Protein AF-A0A835CCC3-F1 (afdb_monomer)

Secondary structure (DSSP, 8-state):
-HHHHHHHHHIIIIII---EEEEEE---TTSTT--HHHHHHHHHHHHHHHHHHHHSSS-EEEEEEES-B--TT-GGG--S--B-GGG-HHHHHHHHHHHHHHHHTPPP---

InterPro domains:
  IPR017853 Glycoside hydrolase superfamily [SSF51445] (2-95)
  IPR045053 Mannan endo-1,4-beta-mannosidase-like [PTHR31451] (1-107)

Nearest PDB structures (foldseek):
  1rh9-assembly1_A  TM=9.671E-01  e=1.285E-08  Solanum lycopersicum
  4o8a-assembly1_A  TM=5.334E-01  e=4.212E+00  Escherichia coli K-12

Sequence (111 aa):
MNSWLSVHWTDSDKILMKPLILGAFGKSSKVPGYTVQARDSDMNEVYLEIYKYAKSEGTIGGGLLVWQIMGEGMESYYDGFQIVLSKNPSTANVIHNQSIRMNALRHPIVT

Mean predicted aligned error: 5.18 Å

Radius of gyration: 15.39 Å; Cα contacts (8 Å, |Δi|>4): 110; chains: 1; bounding box: 36×34×38 Å

pLDDT: mean 87.29, std 12.3, range [46.91, 98.0]

Structure (mmCIF, N/CA/C/O backbone):
data_AF-A0A835CCC3-F1
#
_entry.id   AF-A0A835CCC3-F1
#
loop_
_atom_site.group_PDB
_atom_site.id
_atom_site.type_symbol
_atom_site.label_atom_id
_atom_site.label_alt_id
_atom_site.label_comp_id
_atom_site.label_asym_id
_atom_site.label_entity_id
_atom_site.label_seq_id
_atom_site.pdbx_PDB_ins_code
_atom_site.Cartn_x
_atom_site.Cartn_y
_atom_site.Cartn_z
_atom_site.occupancy
_atom_site.B_iso_or_equiv
_atom_site.auth_seq_id
_atom_site.auth_comp_id
_atom_site.auth_asym_id
_atom_site.auth_atom_id
_atom_site.pdbx_PDB_model_num
ATOM 1 N N . MET A 1 1 ? 0.586 -12.822 -2.975 1.00 59.03 1 MET A N 1
ATOM 2 C CA . MET A 1 1 ? 0.623 -11.600 -3.809 1.00 59.03 1 MET A CA 1
ATOM 3 C C . MET A 1 1 ? 1.619 -11.716 -4.967 1.00 59.03 1 MET A C 1
ATOM 5 O O . MET A 1 1 ? 1.284 -11.318 -6.076 1.00 59.03 1 MET A O 1
ATOM 9 N N . ASN A 1 2 ? 2.796 -12.312 -4.742 1.00 66.56 2 ASN A N 1
ATOM 10 C CA . ASN A 1 2 ? 3.903 -12.361 -5.713 1.00 66.56 2 ASN A CA 1
ATOM 11 C C . ASN A 1 2 ? 3.553 -12.874 -7.122 1.00 66.56 2 ASN A C 1
ATOM 13 O O . ASN A 1 2 ? 4.009 -12.287 -8.097 1.00 66.56 2 ASN A O 1
ATOM 17 N N . SER A 1 3 ? 2.715 -13.908 -7.267 1.00 80.56 3 SER A N 1
ATOM 18 C CA . SER A 1 3 ? 2.347 -14.416 -8.600 1.00 80.56 3 SER A CA 1
ATOM 19 C C . SER A 1 3 ? 1.499 -13.425 -9.404 1.00 80.56 3 SER A C 1
ATOM 21 O O . SER A 1 3 ? 1.754 -13.220 -10.586 1.00 80.56 3 SER A O 1
ATOM 23 N N . TRP A 1 4 ? 0.525 -12.771 -8.764 1.00 88.00 4 TRP A N 1
ATOM 24 C CA . TRP A 1 4 ? -0.361 -11.808 -9.421 1.00 88.00 4 TRP A CA 1
ATOM 25 C C . TRP A 1 4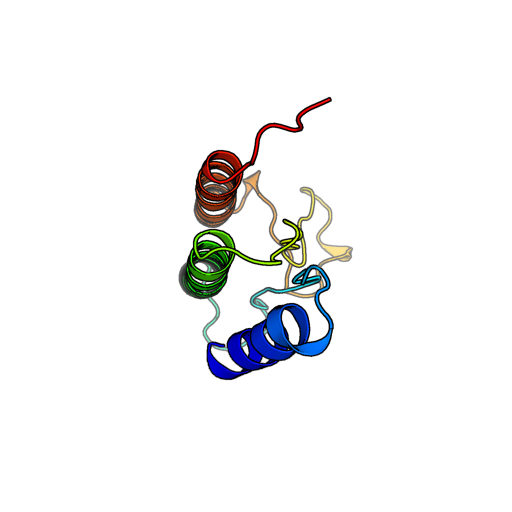 ? 0.409 -10.597 -9.945 1.00 88.00 4 TRP A C 1
ATOM 27 O O . TRP A 1 4 ? 0.280 -10.237 -11.115 1.00 88.00 4 TRP A O 1
ATOM 37 N N . LEU A 1 5 ? 1.236 -9.997 -9.084 1.00 85.00 5 LEU A N 1
ATOM 38 C CA . LEU A 1 5 ? 2.010 -8.811 -9.437 1.00 85.00 5 LEU A CA 1
ATOM 39 C C . LEU A 1 5 ? 3.058 -9.124 -10.514 1.00 85.00 5 LEU A C 1
ATOM 41 O O . LEU A 1 5 ? 3.210 -8.344 -11.448 1.00 85.00 5 LEU A O 1
ATOM 45 N N . SER A 1 6 ? 3.714 -10.287 -10.438 1.00 85.94 6 SER A N 1
ATOM 46 C CA . SER A 1 6 ? 4.720 -10.697 -11.424 1.00 85.94 6 SER A CA 1
ATOM 47 C C . SER A 1 6 ? 4.143 -10.905 -12.825 1.00 85.94 6 SER A C 1
ATOM 49 O O . SER A 1 6 ? 4.797 -10.544 -13.804 1.00 85.94 6 SER A O 1
ATOM 51 N N . VAL A 1 7 ? 2.942 -11.483 -12.943 1.00 91.19 7 VAL A N 1
ATOM 52 C CA . VAL A 1 7 ? 2.292 -11.684 -14.251 1.00 91.19 7 VAL A CA 1
ATOM 53 C C . VAL A 1 7 ? 1.906 -10.336 -14.860 1.00 91.19 7 VAL A C 1
ATOM 55 O O . VAL A 1 7 ? 2.307 -10.043 -15.980 1.00 91.19 7 VAL A O 1
ATOM 58 N N . HIS A 1 8 ? 1.246 -9.461 -14.092 1.00 89.19 8 HIS A N 1
ATOM 59 C CA . HIS A 1 8 ? 0.844 -8.134 -14.583 1.00 89.19 8 HIS A CA 1
ATOM 60 C C . HIS A 1 8 ? 2.038 -7.246 -14.931 1.00 89.19 8 HIS A C 1
ATOM 62 O O . HIS A 1 8 ? 1.971 -6.468 -15.884 1.00 89.19 8 HIS A O 1
ATOM 68 N N . TRP A 1 9 ? 3.130 -7.354 -14.172 1.00 86.94 9 TRP A N 1
ATOM 69 C CA . TRP A 1 9 ? 4.375 -6.670 -14.498 1.00 86.94 9 TRP A CA 1
ATOM 70 C C . TRP A 1 9 ? 4.959 -7.186 -15.815 1.00 86.94 9 TRP A C 1
ATOM 72 O O . TRP A 1 9 ? 5.293 -6.376 -16.670 1.00 86.94 9 TRP A O 1
ATOM 82 N N . THR A 1 10 ? 5.006 -8.506 -16.023 1.00 88.25 10 THR A N 1
ATOM 83 C CA . THR A 1 10 ? 5.512 -9.096 -17.277 1.00 88.25 10 THR A CA 1
ATOM 84 C C . THR A 1 10 ? 4.691 -8.633 -18.477 1.00 88.25 10 THR A C 1
ATOM 86 O O . THR A 1 10 ? 5.259 -8.188 -19.473 1.00 88.25 10 THR A O 1
ATOM 89 N N . ASP A 1 11 ? 3.363 -8.670 -18.368 1.00 91.12 11 ASP A N 1
ATOM 90 C CA . ASP A 1 11 ? 2.473 -8.222 -19.439 1.00 91.12 11 ASP A CA 1
ATOM 91 C C . ASP A 1 11 ? 2.659 -6.729 -19.737 1.00 91.12 11 ASP A C 1
ATOM 93 O O . ASP A 1 11 ? 2.728 -6.322 -20.896 1.00 91.12 11 ASP A O 1
ATOM 97 N N . SER A 1 12 ? 2.788 -5.900 -18.700 1.00 89.50 12 SER A N 1
ATOM 98 C CA . SER A 1 12 ? 2.931 -4.449 -18.861 1.00 89.50 12 SER A CA 1
ATOM 99 C C . SER A 1 12 ? 4.301 -4.056 -19.414 1.00 89.50 12 SER A C 1
ATOM 101 O O . SER A 1 12 ? 4.376 -3.260 -20.348 1.00 89.50 12 SER A O 1
ATOM 103 N N . ASP A 1 13 ? 5.373 -4.636 -18.875 1.00 85.25 13 ASP A N 1
ATOM 104 C CA . ASP A 1 13 ? 6.754 -4.278 -19.199 1.00 85.25 13 ASP A CA 1
ATOM 105 C C . ASP A 1 13 ? 7.231 -4.916 -20.505 1.00 85.25 13 ASP A C 1
ATOM 107 O O . ASP A 1 13 ? 7.795 -4.240 -21.363 1.00 85.25 13 ASP A O 1
ATOM 111 N N . LYS A 1 14 ? 6.993 -6.223 -20.679 1.00 87.12 14 LYS A N 1
ATOM 112 C CA . LYS A 1 14 ? 7.584 -7.005 -21.776 1.00 87.12 14 LYS A CA 1
ATOM 113 C C . LYS A 1 14 ? 6.689 -7.129 -23.000 1.00 87.12 14 LYS A C 1
ATOM 115 O O . LYS A 1 14 ? 7.216 -7.290 -24.096 1.00 87.12 14 LYS A O 1
ATOM 120 N N . ILE A 1 15 ? 5.367 -7.076 -22.832 1.00 91.94 15 ILE A N 1
ATOM 121 C CA . ILE A 1 15 ? 4.418 -7.281 -23.938 1.00 91.94 15 ILE A CA 1
ATOM 122 C C . ILE A 1 15 ? 3.834 -5.948 -24.398 1.00 91.94 15 ILE A C 1
ATOM 124 O O . ILE A 1 15 ? 3.962 -5.572 -25.561 1.00 91.94 15 ILE A O 1
ATOM 128 N N . LEU A 1 16 ? 3.180 -5.227 -23.486 1.00 92.00 16 LEU A N 1
ATOM 129 C CA . LEU A 1 16 ? 2.464 -3.993 -23.804 1.00 92.00 16 LEU A CA 1
ATOM 130 C C . LEU A 1 16 ? 3.384 -2.775 -23.874 1.00 92.00 16 LEU A C 1
ATOM 132 O O . LEU A 1 16 ? 3.011 -1.788 -24.509 1.00 92.00 16 LEU A O 1
ATOM 136 N N . MET A 1 17 ? 4.546 -2.837 -23.217 1.00 88.06 17 MET A N 1
ATOM 137 C CA . MET A 1 17 ? 5.493 -1.727 -23.068 1.00 88.06 17 MET A CA 1
ATOM 138 C C . MET A 1 17 ? 4.806 -0.457 -22.541 1.00 88.06 17 MET A C 1
ATOM 140 O O . MET A 1 17 ? 5.016 0.651 -23.039 1.00 88.06 17 MET A O 1
ATOM 144 N N . LYS A 1 18 ? 3.926 -0.622 -21.549 1.00 85.69 18 LYS A N 1
ATOM 145 C CA . LYS A 1 18 ? 3.148 0.461 -20.933 1.00 85.69 18 LYS A CA 1
ATOM 146 C C . LYS A 1 18 ? 3.357 0.486 -19.426 1.00 85.69 18 LYS A C 1
ATOM 148 O O . LYS A 1 18 ? 3.543 -0.570 -18.827 1.00 85.69 18 LYS A O 1
ATOM 153 N N . PRO A 1 19 ? 3.263 1.667 -18.789 1.00 84.12 19 PRO A N 1
ATOM 154 C CA . PRO A 1 19 ? 3.373 1.736 -17.348 1.00 84.12 19 PRO A CA 1
ATOM 155 C C . PRO A 1 19 ? 2.260 0.959 -16.628 1.00 84.12 19 PRO A C 1
ATOM 157 O O . PRO A 1 19 ? 1.080 1.136 -16.929 1.00 84.12 19 PRO A O 1
ATOM 160 N N . LEU A 1 20 ? 2.635 0.152 -15.639 1.00 85.62 20 LEU A N 1
ATOM 161 C CA . LEU A 1 20 ? 1.741 -0.501 -14.694 1.00 85.62 20 LEU A CA 1
ATOM 162 C C . LEU A 1 20 ? 1.488 0.410 -13.489 1.00 85.62 20 LEU A C 1
ATOM 164 O O . LEU A 1 20 ? 2.416 0.953 -12.882 1.00 85.62 20 LEU A O 1
ATOM 168 N N . ILE A 1 21 ? 0.217 0.529 -13.115 1.00 86.19 21 ILE A N 1
ATOM 169 C CA . ILE A 1 21 ? -0.251 1.211 -11.909 1.00 86.19 21 ILE A CA 1
ATOM 170 C C . ILE A 1 21 ? -1.051 0.211 -11.079 1.00 86.19 21 ILE A C 1
ATOM 172 O O . ILE A 1 21 ? -1.982 -0.417 -11.587 1.00 86.19 21 ILE A O 1
ATOM 176 N N . LEU A 1 22 ? -0.724 0.094 -9.790 1.00 87.44 22 LEU A N 1
ATOM 177 C CA . LEU A 1 22 ? -1.556 -0.649 -8.851 1.00 87.44 22 LEU A CA 1
ATOM 178 C C . LEU A 1 22 ? -2.650 0.290 -8.330 1.00 87.44 22 LEU A C 1
ATOM 180 O O . LEU A 1 22 ? -2.450 1.047 -7.379 1.00 87.44 22 LEU A O 1
ATOM 184 N N . GLY A 1 23 ? -3.800 0.252 -9.005 1.00 87.69 23 GLY A N 1
ATOM 185 C CA . GLY A 1 23 ? -4.898 1.199 -8.792 1.00 87.69 23 GLY A CA 1
ATOM 186 C C . GLY A 1 23 ? -5.659 1.041 -7.473 1.00 87.69 23 GLY A C 1
ATOM 187 O O . GLY A 1 23 ? -6.355 1.968 -7.074 1.00 87.69 23 GLY A O 1
ATOM 188 N N . ALA A 1 24 ? -5.536 -0.100 -6.795 1.00 89.88 24 ALA A N 1
ATOM 189 C CA . ALA A 1 24 ? -6.091 -0.305 -5.463 1.00 89.88 24 ALA A CA 1
ATOM 190 C C . ALA A 1 24 ? -5.413 -1.492 -4.773 1.00 89.88 24 ALA A C 1
ATOM 192 O O . ALA A 1 24 ? -5.205 -2.541 -5.384 1.00 89.88 24 ALA A O 1
ATOM 193 N N . PHE A 1 25 ? -5.129 -1.351 -3.482 1.00 91.62 25 PHE A N 1
ATOM 194 C CA . PHE A 1 25 ? -4.846 -2.471 -2.586 1.00 91.62 25 PHE A CA 1
ATOM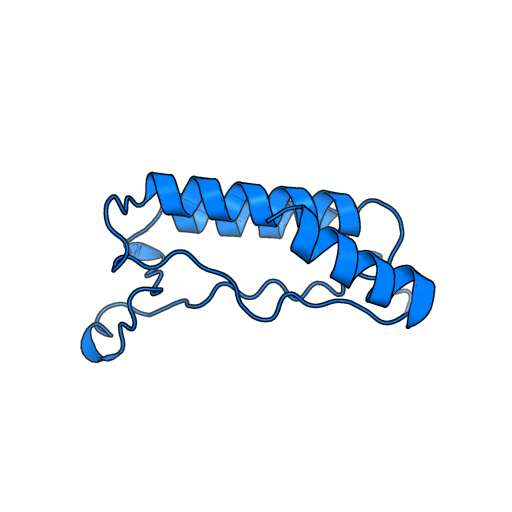 195 C C . PHE A 1 25 ? -5.161 -2.089 -1.137 1.00 91.62 25 PHE A C 1
ATOM 197 O O . PHE A 1 25 ? -5.153 -0.912 -0.779 1.00 91.62 25 PHE A O 1
ATOM 204 N N . GLY A 1 26 ? -5.410 -3.083 -0.287 1.00 92.25 26 GLY A N 1
ATOM 205 C CA . GLY A 1 26 ? -5.652 -2.861 1.133 1.00 92.25 26 GLY A CA 1
ATOM 206 C C . GLY A 1 26 ? -5.971 -4.153 1.877 1.00 92.25 26 GLY A C 1
ATOM 207 O O . GLY A 1 26 ? -6.135 -5.215 1.273 1.00 92.25 26 GLY A O 1
ATOM 208 N N . LYS A 1 27 ? -6.079 -4.055 3.203 1.00 93.81 27 LYS A N 1
ATOM 209 C CA . LYS A 1 27 ? -6.472 -5.154 4.092 1.00 93.81 27 LYS A CA 1
ATOM 210 C C . LYS A 1 27 ? -7.723 -4.744 4.858 1.00 93.81 27 LYS A C 1
ATOM 212 O O . LYS A 1 27 ? -7.687 -3.775 5.610 1.00 93.81 27 LYS A O 1
ATOM 217 N N . SER A 1 28 ? -8.813 -5.482 4.661 1.00 95.38 28 SER A N 1
ATOM 218 C CA . SER A 1 28 ? -10.085 -5.165 5.308 1.00 95.38 28 SER A CA 1
ATOM 219 C C . SER A 1 28 ? -10.080 -5.552 6.786 1.00 95.38 28 SER A C 1
ATOM 221 O O . SER A 1 28 ? -9.710 -6.674 7.137 1.00 95.38 28 SER A O 1
ATOM 223 N N . SER A 1 29 ? -10.588 -4.661 7.636 1.00 95.06 29 SER A N 1
ATOM 224 C CA . SER A 1 29 ? -10.860 -4.914 9.052 1.00 95.06 29 SER A CA 1
ATOM 225 C C . SER A 1 29 ? -11.988 -5.912 9.297 1.00 95.06 29 SER A C 1
ATOM 227 O O . SER A 1 29 ? -12.131 -6.421 10.404 1.00 95.06 29 SER A O 1
ATOM 229 N N . LYS A 1 30 ? -12.771 -6.225 8.259 1.00 95.50 30 LYS A N 1
ATOM 230 C CA . LYS A 1 30 ? -13.862 -7.205 8.307 1.00 95.50 30 LYS A CA 1
ATOM 231 C C . LYS A 1 30 ? -13.369 -8.653 8.208 1.00 95.50 30 LYS A C 1
ATOM 233 O O . LYS A 1 30 ? -14.160 -9.574 8.388 1.00 95.50 30 LYS A O 1
ATOM 238 N N . VAL A 1 31 ? -12.087 -8.873 7.904 1.00 92.38 31 VAL A N 1
ATOM 239 C CA . VAL A 1 31 ? -11.496 -10.217 7.822 1.00 92.38 31 VAL A CA 1
ATOM 240 C C . VAL A 1 31 ? -11.177 -10.732 9.234 1.00 92.38 31 VAL A C 1
ATOM 242 O O . VAL A 1 31 ? -10.568 -9.998 10.017 1.00 92.38 31 VAL A O 1
ATOM 245 N N . PRO A 1 32 ? -11.531 -11.988 9.577 1.00 94.62 32 PRO A N 1
ATOM 246 C CA . PRO A 1 32 ? -11.167 -12.583 10.860 1.00 94.62 32 PRO A CA 1
ATOM 247 C C . PRO A 1 32 ? -9.659 -12.521 11.128 1.00 94.62 32 PRO A C 1
ATOM 249 O O . PRO A 1 32 ? -8.849 -12.785 10.241 1.00 94.62 32 PRO A O 1
ATOM 252 N N . GLY A 1 33 ? -9.282 -12.178 12.361 1.00 91.31 33 GLY A N 1
ATOM 253 C CA . GLY A 1 33 ? -7.874 -12.046 12.748 1.00 91.31 33 GLY A CA 1
ATOM 254 C C . GLY A 1 33 ? -7.204 -10.754 12.271 1.00 91.31 33 GLY A C 1
ATOM 255 O O . GLY A 1 33 ? -5.981 -10.643 12.338 1.00 91.31 33 GLY A O 1
ATOM 256 N N . TYR A 1 34 ? -7.978 -9.771 11.800 1.00 95.44 34 TYR A N 1
ATOM 257 C CA . TYR A 1 34 ? -7.442 -8.458 11.473 1.00 95.44 34 TYR A CA 1
ATOM 258 C C . TYR A 1 34 ? -6.770 -7.797 12.681 1.00 95.44 34 TYR A C 1
ATOM 260 O O . TYR A 1 34 ? -7.342 -7.681 13.765 1.00 95.44 34 TYR A O 1
ATOM 268 N N . THR A 1 35 ? -5.573 -7.274 12.437 1.00 96.81 35 THR A N 1
ATOM 269 C CA . THR A 1 35 ? -4.876 -6.336 13.311 1.00 96.81 35 THR A CA 1
ATOM 270 C C . THR A 1 35 ? -4.243 -5.246 12.452 1.00 96.81 35 THR A C 1
ATOM 272 O O . THR A 1 35 ? -3.998 -5.438 11.257 1.00 96.81 35 THR A O 1
ATOM 275 N N . VAL A 1 36 ? -3.939 -4.095 13.057 1.00 96.38 36 VAL A N 1
ATOM 276 C CA . VAL A 1 36 ? -3.182 -3.037 12.368 1.00 96.38 36 VAL A CA 1
ATOM 277 C C . VAL A 1 36 ? -1.815 -3.564 11.922 1.00 96.38 36 VAL A C 1
ATOM 279 O O . VAL A 1 36 ? -1.384 -3.276 10.814 1.00 96.38 36 VAL A O 1
ATOM 282 N N . GLN A 1 37 ? -1.183 -4.418 12.731 1.00 96.88 37 GLN A N 1
ATOM 283 C CA . GLN A 1 37 ? 0.091 -5.062 12.415 1.00 96.88 37 GLN A CA 1
ATOM 284 C C 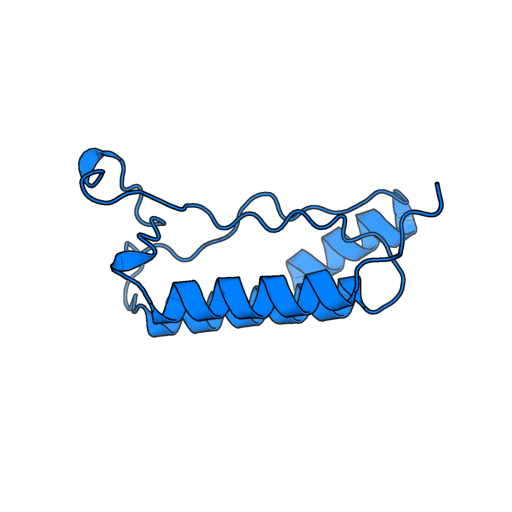. GLN A 1 37 ? -0.013 -5.974 11.188 1.00 96.88 37 GLN A C 1
ATOM 286 O O . GLN A 1 37 ? 0.878 -5.957 10.343 1.00 96.88 37 GLN A O 1
ATOM 291 N N . ALA A 1 38 ? -1.104 -6.735 11.054 1.00 95.69 38 ALA A N 1
ATOM 292 C CA . ALA A 1 38 ? -1.340 -7.563 9.874 1.00 95.69 38 ALA A CA 1
ATOM 293 C C . ALA A 1 38 ? -1.494 -6.703 8.611 1.00 95.69 38 ALA A C 1
ATOM 295 O O . ALA A 1 38 ? -0.889 -7.006 7.587 1.00 95.69 38 ALA A O 1
ATOM 296 N N . ARG A 1 39 ? -2.241 -5.592 8.690 1.00 96.31 39 ARG A N 1
ATOM 297 C CA . ARG A 1 39 ? -2.336 -4.623 7.586 1.00 96.31 39 ARG A CA 1
ATOM 298 C C . ARG A 1 39 ? -0.972 -4.031 7.240 1.00 96.31 39 ARG A C 1
ATOM 300 O O . ARG A 1 39 ? -0.624 -3.984 6.067 1.00 96.31 39 ARG A O 1
ATOM 307 N N . ASP A 1 40 ? -0.203 -3.601 8.234 1.00 97.06 40 ASP A N 1
ATOM 308 C CA . ASP A 1 40 ? 1.112 -2.990 8.019 1.00 97.06 40 ASP A CA 1
ATOM 309 C C . ASP A 1 40 ? 2.097 -3.981 7.387 1.00 97.06 40 ASP A C 1
ATOM 311 O O . ASP A 1 40 ? 2.874 -3.604 6.509 1.00 97.06 40 ASP A O 1
ATOM 315 N N . SER A 1 41 ? 2.050 -5.253 7.792 1.00 95.62 41 SER A N 1
ATOM 316 C CA . SER A 1 41 ? 2.836 -6.333 7.188 1.00 95.62 41 SER A CA 1
ATOM 317 C C . SER A 1 41 ? 2.459 -6.542 5.721 1.00 95.62 41 SER A C 1
ATOM 319 O O . SER A 1 41 ? 3.332 -6.483 4.855 1.00 95.62 41 SER A O 1
ATOM 321 N N . ASP A 1 42 ? 1.166 -6.704 5.430 1.00 92.56 42 ASP A N 1
ATOM 322 C CA . ASP A 1 42 ? 0.669 -6.908 4.065 1.00 92.56 42 ASP A CA 1
ATOM 323 C C . ASP A 1 42 ? 1.022 -5.718 3.155 1.00 92.56 42 ASP A C 1
ATOM 325 O O . ASP A 1 42 ? 1.469 -5.895 2.021 1.00 92.56 42 ASP A O 1
ATOM 329 N N . MET A 1 43 ? 0.869 -4.487 3.656 1.00 93.81 43 MET A N 1
ATOM 330 C CA . MET A 1 43 ? 1.229 -3.276 2.915 1.00 93.81 43 MET A CA 1
ATOM 331 C C . MET A 1 43 ? 2.734 -3.198 2.639 1.00 93.81 43 MET A C 1
ATOM 333 O O . MET A 1 43 ? 3.128 -2.831 1.533 1.00 93.81 43 MET A O 1
ATOM 337 N N . ASN A 1 44 ? 3.579 -3.558 3.610 1.00 93.31 44 ASN A N 1
ATOM 338 C CA . ASN A 1 44 ? 5.029 -3.586 3.418 1.00 93.31 44 ASN A CA 1
ATOM 339 C C . ASN A 1 44 ? 5.458 -4.612 2.365 1.00 93.31 44 ASN A C 1
ATOM 341 O O . ASN A 1 44 ? 6.355 -4.306 1.582 1.00 93.31 44 ASN A O 1
ATOM 345 N N . GLU A 1 45 ? 4.838 -5.795 2.319 1.00 91.75 45 GLU A N 1
ATOM 346 C CA . GLU A 1 45 ? 5.135 -6.810 1.297 1.00 91.75 45 GLU A CA 1
ATOM 347 C C . GLU A 1 45 ? 4.821 -6.276 -0.107 1.00 91.75 45 GLU A C 1
ATOM 349 O O . GLU A 1 45 ? 5.683 -6.290 -0.986 1.00 91.75 45 GLU A O 1
ATOM 354 N N . VAL A 1 46 ? 3.625 -5.705 -0.293 1.00 89.88 46 VAL A N 1
ATOM 355 C CA . VAL A 1 46 ? 3.205 -5.092 -1.566 1.00 89.88 46 VAL A CA 1
ATOM 356 C C . VAL A 1 46 ? 4.161 -3.971 -1.980 1.00 89.88 46 VAL A C 1
ATOM 358 O O . VAL A 1 46 ? 4.635 -3.935 -3.116 1.00 89.88 46 VAL A O 1
ATOM 361 N N . TYR A 1 47 ? 4.484 -3.063 -1.060 1.00 91.25 47 TYR A N 1
ATOM 362 C CA . TYR A 1 47 ? 5.394 -1.951 -1.324 1.00 91.25 47 TYR A CA 1
ATOM 363 C C . TYR A 1 47 ? 6.826 -2.387 -1.622 1.00 91.25 47 TYR A C 1
ATOM 365 O O . TYR A 1 47 ? 7.476 -1.780 -2.477 1.00 91.25 47 TYR A O 1
ATOM 373 N N . LEU A 1 48 ? 7.315 -3.434 -0.959 1.00 89.50 48 LEU A N 1
ATOM 374 C CA . LEU A 1 48 ? 8.642 -3.983 -1.203 1.00 89.50 48 LEU A CA 1
ATOM 375 C C . LEU A 1 48 ? 8.749 -4.566 -2.613 1.00 89.50 48 LEU A C 1
ATOM 377 O O . LEU A 1 48 ? 9.716 -4.266 -3.311 1.00 89.50 48 LEU A O 1
ATOM 381 N N . GLU A 1 49 ? 7.773 -5.365 -3.042 1.00 86.50 49 GLU A N 1
ATOM 382 C CA . GLU A 1 49 ? 7.763 -5.924 -4.398 1.00 86.50 49 GLU A CA 1
ATOM 383 C C . GLU A 1 49 ? 7.705 -4.821 -5.453 1.00 86.50 49 GLU A C 1
ATOM 385 O O . GLU A 1 49 ? 8.487 -4.809 -6.402 1.00 86.50 49 GLU A O 1
ATOM 390 N N . ILE A 1 50 ? 6.858 -3.816 -5.244 1.00 85.81 50 ILE A N 1
ATOM 391 C CA . ILE A 1 50 ? 6.734 -2.702 -6.187 1.00 85.81 50 ILE A CA 1
ATOM 392 C C . ILE A 1 50 ? 8.019 -1.877 -6.247 1.00 85.81 50 ILE A C 1
ATOM 394 O O . ILE A 1 50 ? 8.459 -1.507 -7.333 1.00 85.81 50 ILE A O 1
ATOM 398 N N . TYR A 1 51 ? 8.665 -1.634 -5.107 1.00 87.44 51 TYR A N 1
ATOM 399 C CA . TYR A 1 51 ? 9.969 -0.980 -5.083 1.00 87.44 51 TYR A CA 1
ATOM 400 C C . TYR A 1 51 ? 11.024 -1.769 -5.874 1.00 87.44 51 TYR A C 1
ATOM 402 O O . TYR A 1 51 ? 11.799 -1.163 -6.614 1.00 87.44 51 TYR A O 1
ATOM 410 N N . LYS A 1 52 ? 11.050 -3.106 -5.762 1.00 86.50 52 LYS A N 1
ATOM 411 C CA . LYS A 1 52 ? 11.980 -3.953 -6.532 1.00 86.50 52 LYS A CA 1
ATOM 412 C C . LYS A 1 52 ? 11.767 -3.784 -8.036 1.00 86.50 52 LYS A C 1
ATOM 414 O O . LYS A 1 52 ? 12.736 -3.505 -8.735 1.00 86.50 52 LYS A O 1
ATOM 419 N N . TYR A 1 53 ? 10.522 -3.881 -8.502 1.00 82.56 53 TYR A N 1
ATOM 420 C CA . TYR A 1 53 ? 10.184 -3.708 -9.919 1.00 82.56 53 TYR A CA 1
ATOM 421 C C . TYR A 1 53 ? 10.477 -2.292 -10.427 1.00 82.56 53 TYR A C 1
ATOM 423 O O . TYR A 1 53 ? 11.032 -2.126 -11.509 1.00 82.56 53 TYR A O 1
ATOM 431 N N . ALA A 1 54 ? 10.167 -1.261 -9.636 1.00 84.19 54 ALA A N 1
ATOM 432 C CA . ALA A 1 54 ? 10.467 0.124 -9.994 1.00 84.19 54 ALA A CA 1
ATOM 433 C C . ALA A 1 54 ? 11.978 0.393 -10.091 1.00 84.19 54 ALA A C 1
ATOM 435 O O . ALA A 1 54 ? 12.411 1.199 -10.911 1.00 84.19 54 ALA A O 1
ATOM 436 N N . LYS A 1 55 ? 12.787 -0.282 -9.266 1.00 84.50 55 LYS A N 1
ATOM 437 C CA . LYS A 1 55 ? 14.249 -0.162 -9.280 1.00 84.50 55 LYS A CA 1
ATOM 438 C C . LYS A 1 55 ? 14.897 -0.882 -10.472 1.00 84.50 55 LYS A C 1
ATOM 440 O O . LYS A 1 55 ? 15.959 -0.452 -10.908 1.00 84.50 55 LYS A O 1
ATOM 445 N N . SER A 1 56 ? 14.311 -1.965 -10.983 1.00 76.31 56 SER A N 1
ATOM 446 C CA . SER A 1 56 ? 14.934 -2.860 -11.974 1.00 76.31 56 SER A CA 1
ATOM 447 C C . SER A 1 56 ? 14.660 -2.502 -13.447 1.00 76.31 56 SER A C 1
ATOM 449 O O . SER A 1 56 ? 14.447 -3.400 -14.252 1.00 76.31 56 SER A O 1
ATOM 451 N N . GLU A 1 57 ? 14.690 -1.215 -13.809 1.00 62.97 57 GLU A N 1
ATOM 452 C CA . GLU A 1 57 ? 14.588 -0.723 -15.202 1.00 62.97 57 GLU A CA 1
ATOM 453 C C . GLU A 1 57 ? 13.278 -1.013 -15.975 1.00 62.97 57 GLU A C 1
ATOM 455 O O . GLU A 1 57 ? 13.328 -1.460 -17.121 1.00 62.97 57 GLU A O 1
ATOM 460 N N . GLY A 1 58 ? 12.089 -0.693 -15.445 1.00 61.94 58 GLY A N 1
ATOM 461 C CA . GLY A 1 58 ? 10.928 -0.646 -16.348 1.00 61.94 58 GLY A CA 1
ATOM 462 C C . GLY A 1 58 ? 9.538 -0.552 -15.737 1.00 61.94 58 GLY A C 1
ATOM 463 O O . GLY A 1 58 ? 9.141 -1.352 -14.895 1.00 61.94 58 GLY A O 1
ATOM 464 N N . THR A 1 59 ? 8.793 0.434 -16.239 1.00 59.56 59 THR A N 1
ATOM 465 C CA . THR A 1 59 ? 7.324 0.526 -16.308 1.00 59.56 59 THR A CA 1
ATOM 466 C C . THR A 1 59 ? 6.466 0.539 -15.041 1.00 59.56 59 THR A C 1
ATOM 468 O O . THR A 1 59 ? 5.263 0.696 -15.197 1.00 59.56 59 THR A O 1
ATOM 471 N N . ILE A 1 60 ? 6.939 0.527 -13.791 1.00 58.84 60 ILE A N 1
ATOM 472 C CA . ILE A 1 60 ? 6.007 0.919 -12.703 1.00 58.84 60 ILE A CA 1
ATOM 473 C C . ILE A 1 60 ? 5.846 2.445 -12.670 1.00 58.84 60 ILE A C 1
ATOM 475 O O . ILE A 1 60 ? 6.699 3.174 -12.170 1.00 58.84 60 ILE A O 1
ATOM 479 N N . GLY A 1 61 ? 4.712 2.926 -13.189 1.00 56.69 61 GLY A N 1
ATOM 480 C CA . GLY A 1 61 ? 4.373 4.340 -13.403 1.00 56.69 61 GLY A CA 1
ATOM 481 C C . GLY A 1 61 ? 4.000 5.133 -12.147 1.00 56.69 61 GLY A C 1
ATOM 482 O O . GLY A 1 61 ? 3.247 6.095 -12.235 1.00 56.69 61 GLY A O 1
ATOM 483 N N . GLY A 1 62 ? 4.478 4.740 -10.965 1.00 57.34 62 GLY A N 1
ATOM 484 C CA . GLY A 1 62 ? 4.333 5.534 -9.737 1.00 57.34 62 GLY A CA 1
ATOM 485 C C . GLY A 1 62 ? 2.931 5.594 -9.109 1.00 57.34 62 GLY A C 1
ATOM 486 O O . GLY A 1 62 ? 2.770 6.227 -8.069 1.00 57.34 62 GLY A O 1
ATOM 487 N N . GLY A 1 63 ? 1.922 4.921 -9.664 1.00 58.47 63 GLY A N 1
ATOM 488 C CA . GLY A 1 63 ? 0.584 4.867 -9.072 1.00 58.47 63 GLY A CA 1
ATOM 489 C C . GLY A 1 63 ? 0.457 3.729 -8.058 1.00 58.47 63 GLY A C 1
ATOM 490 O O . GLY A 1 63 ? 0.250 2.576 -8.434 1.00 58.47 63 GLY A O 1
ATOM 491 N N . LEU A 1 64 ? 0.600 4.059 -6.775 1.00 67.25 64 LEU A N 1
ATOM 492 C CA . LEU A 1 64 ? 0.375 3.165 -5.640 1.00 67.25 64 LEU A CA 1
ATOM 493 C C . LEU A 1 64 ? -0.806 3.686 -4.835 1.00 67.25 64 LEU A C 1
ATOM 495 O O . LEU A 1 64 ? -0.639 4.565 -3.989 1.00 67.25 64 LEU A O 1
ATOM 499 N N . LEU A 1 65 ? -1.997 3.163 -5.097 1.00 79.88 65 LEU A N 1
ATOM 500 C CA . LEU A 1 65 ? -3.200 3.666 -4.447 1.00 79.88 65 LEU A CA 1
ATOM 501 C C . LEU A 1 65 ? -3.626 2.707 -3.340 1.00 79.88 65 LEU A C 1
ATOM 503 O O . LEU A 1 65 ? -4.182 1.636 -3.585 1.00 79.88 65 LEU A O 1
ATOM 507 N N . VAL A 1 66 ? -3.337 3.103 -2.099 1.00 91.19 66 VAL A N 1
ATOM 508 C CA . VAL A 1 66 ? -3.970 2.483 -0.934 1.00 91.19 66 VAL A CA 1
ATOM 509 C C . VAL A 1 66 ? -5.465 2.752 -1.008 1.00 91.19 66 VAL A C 1
ATOM 511 O O . VAL A 1 66 ? -5.895 3.898 -1.139 1.00 91.19 66 VAL A O 1
ATOM 514 N N . TRP A 1 67 ? -6.256 1.695 -0.913 1.00 93.88 67 TRP A N 1
ATOM 515 C CA . TRP A 1 67 ? -7.689 1.795 -0.723 1.00 93.88 67 TRP A CA 1
ATOM 516 C C . TRP A 1 67 ? -7.964 1.581 0.768 1.00 93.88 67 TRP A C 1
ATOM 518 O O . TRP A 1 67 ? -7.665 0.506 1.281 1.00 93.88 67 TRP A O 1
ATOM 528 N N . GLN A 1 68 ? -8.449 2.571 1.516 1.00 94.56 68 GLN A N 1
ATOM 529 C CA . GLN A 1 68 ? -8.573 3.991 1.142 1.00 94.56 68 GLN A CA 1
ATOM 530 C C . GLN A 1 68 ? -8.278 4.897 2.339 1.00 94.56 68 GLN A C 1
ATOM 532 O O . GLN A 1 68 ? -8.485 4.508 3.488 1.00 94.56 68 GLN A O 1
ATOM 537 N N . ILE A 1 69 ? -7.788 6.111 2.087 1.00 95.56 69 ILE A N 1
ATOM 538 C CA . ILE A 1 69 ? -7.564 7.099 3.148 1.00 95.56 69 ILE A CA 1
ATOM 539 C C . ILE A 1 69 ? -8.889 7.780 3.484 1.00 95.56 69 ILE A C 1
ATOM 541 O O . ILE A 1 69 ? -9.626 8.186 2.590 1.00 95.56 69 ILE A O 1
ATOM 545 N N . MET A 1 70 ? -9.166 7.921 4.778 1.00 96.69 70 MET A N 1
ATOM 546 C CA . MET A 1 70 ? -10.349 8.609 5.293 1.00 96.69 70 MET A CA 1
ATOM 547 C C . MET A 1 70 ? -9.951 9.689 6.298 1.00 96.69 70 MET A C 1
ATOM 549 O O . MET A 1 70 ? -8.946 9.560 7.004 1.00 96.69 70 MET A O 1
ATOM 553 N N . GLY A 1 71 ? -10.757 10.747 6.370 1.00 96.12 71 GLY A N 1
ATOM 554 C CA . GLY A 1 71 ? -10.664 11.752 7.425 1.00 96.12 71 GLY A CA 1
ATOM 555 C C . GLY A 1 71 ? -11.259 11.258 8.744 1.00 96.12 71 GLY A C 1
ATOM 556 O O . GLY A 1 71 ? -11.997 10.273 8.792 1.00 96.12 71 GLY A O 1
ATOM 557 N N . GLU A 1 72 ? -10.953 11.958 9.834 1.00 96.31 72 GLU A N 1
ATOM 558 C CA . GLU A 1 72 ? -11.669 11.754 11.094 1.00 96.31 72 GLU A CA 1
ATOM 559 C C . GLU A 1 72 ? -13.139 12.178 10.961 1.00 96.31 72 GLU A C 1
ATOM 561 O O . GLU A 1 72 ? -13.445 13.131 10.247 1.00 96.31 72 GLU A O 1
ATOM 566 N N . GLY A 1 73 ? -14.054 11.482 11.643 1.00 96.31 73 GLY A N 1
ATOM 567 C CA . GLY A 1 73 ? -15.488 11.795 11.591 1.00 96.31 73 GLY A CA 1
ATOM 568 C C . GLY A 1 73 ? -16.223 11.216 10.375 1.00 96.31 73 GLY 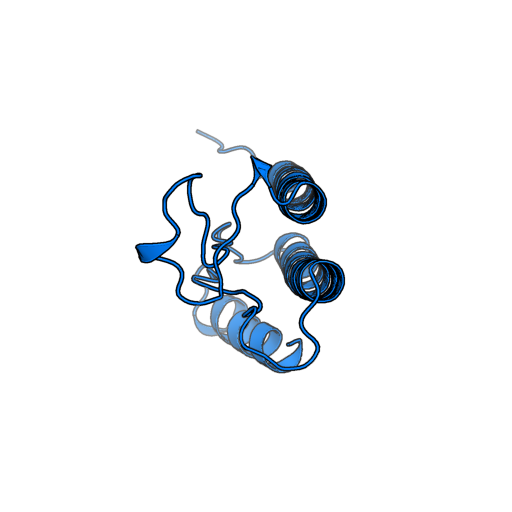A C 1
ATOM 569 O O . GLY A 1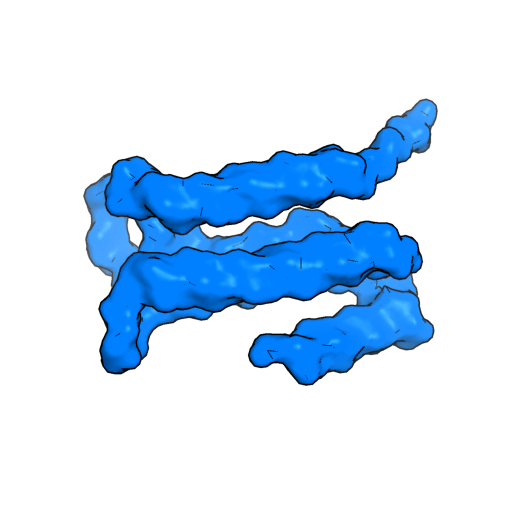 73 ? -17.396 11.520 10.168 1.00 96.31 73 GLY A O 1
ATOM 570 N N . MET A 1 74 ? -15.553 10.400 9.552 1.00 97.12 74 MET A N 1
ATOM 571 C CA . MET A 1 74 ? -16.117 9.789 8.341 1.00 97.12 74 MET A CA 1
ATOM 572 C C . MET A 1 74 ? -16.578 8.339 8.546 1.00 97.12 74 MET A C 1
ATOM 574 O O . MET A 1 74 ? -16.666 7.576 7.585 1.00 97.12 74 MET A O 1
ATOM 578 N N . GLU A 1 75 ? -16.878 7.935 9.782 1.00 95.56 75 GLU A N 1
ATOM 579 C CA . GLU A 1 75 ? -17.203 6.550 10.146 1.00 95.56 75 GLU A CA 1
ATOM 580 C C . GLU A 1 75 ? -18.348 5.943 9.313 1.00 95.56 75 GLU A C 1
ATOM 582 O O . GLU A 1 75 ? -18.336 4.744 9.040 1.00 95.56 75 GLU A O 1
ATOM 587 N N . SER A 1 76 ? -19.305 6.754 8.851 1.00 97.38 76 SER A N 1
ATOM 588 C CA . SER A 1 76 ? -20.415 6.303 7.997 1.00 97.38 76 SER A CA 1
ATOM 589 C C . SER A 1 76 ? -19.987 5.827 6.602 1.00 97.38 76 SER A C 1
ATOM 591 O O . SER A 1 76 ? -20.743 5.105 5.956 1.00 97.38 76 SER A O 1
ATOM 593 N N . TYR A 1 77 ? -18.789 6.194 6.141 1.00 95.88 77 TYR A N 1
ATOM 594 C CA . TYR A 1 77 ? -18.242 5.813 4.833 1.00 95.88 77 TYR A CA 1
ATOM 595 C C . TYR A 1 77 ? -17.300 4.605 4.905 1.00 95.88 77 TYR A C 1
ATOM 597 O O . TYR A 1 77 ? -16.725 4.201 3.895 1.00 95.88 77 TYR A O 1
ATOM 605 N N . TYR A 1 78 ? -17.103 4.028 6.092 1.00 95.94 78 TYR A N 1
ATOM 606 C CA . TYR A 1 78 ? -16.145 2.948 6.293 1.00 95.94 78 TYR A CA 1
ATOM 607 C C . TYR A 1 78 ? -16.619 1.646 5.641 1.00 95.94 78 TYR A C 1
ATOM 609 O O . TYR A 1 78 ? -17.539 0.969 6.102 1.00 95.94 78 TYR A O 1
ATOM 617 N N . ASP A 1 79 ? -15.920 1.239 4.586 1.00 96.12 79 ASP A N 1
ATOM 618 C CA . ASP A 1 79 ? -16.138 -0.027 3.885 1.00 96.12 79 ASP A CA 1
ATOM 619 C C . ASP A 1 79 ? -15.337 -1.196 4.486 1.00 96.12 79 ASP A C 1
ATOM 621 O O . ASP A 1 79 ? -15.536 -2.353 4.104 1.00 96.12 79 ASP A O 1
ATOM 625 N N . GLY A 1 80 ? -14.496 -0.928 5.486 1.00 95.75 80 GLY A N 1
ATOM 626 C CA . GLY A 1 80 ? -13.595 -1.877 6.135 1.00 95.75 80 GLY A CA 1
ATOM 627 C C . GLY A 1 80 ? -12.133 -1.701 5.726 1.00 95.75 80 GLY A C 1
ATOM 628 O O . GLY A 1 80 ? -11.268 -2.280 6.372 1.00 95.75 80 GLY A O 1
ATOM 629 N N . PHE A 1 81 ? -11.830 -0.915 4.694 1.00 96.44 81 PHE A N 1
ATOM 630 C CA . PHE A 1 81 ? -10.464 -0.670 4.217 1.00 96.44 81 PHE A CA 1
ATOM 631 C C . PHE A 1 81 ? -9.907 0.696 4.628 1.00 96.44 81 PHE A C 1
ATOM 633 O O . PHE A 1 81 ? -8.771 1.034 4.301 1.00 96.44 81 PHE A O 1
ATOM 640 N N . GLN A 1 82 ? -10.699 1.488 5.346 1.00 96.19 82 GLN A N 1
ATOM 641 C CA . GLN A 1 82 ? -10.333 2.830 5.760 1.00 96.19 82 GLN A CA 1
ATOM 642 C C . GLN A 1 82 ? -9.008 2.870 6.537 1.00 96.19 82 GLN A C 1
ATOM 644 O O . GLN A 1 82 ? -8.751 2.082 7.454 1.00 96.19 82 GLN A O 1
ATOM 649 N N . ILE A 1 83 ? -8.191 3.862 6.206 1.00 96.88 83 ILE A N 1
ATOM 650 C CA . ILE A 1 83 ? -6.990 4.242 6.938 1.00 96.88 83 ILE A CA 1
ATOM 651 C C . ILE A 1 83 ? -7.161 5.706 7.330 1.00 96.88 83 ILE A C 1
ATOM 653 O O . ILE A 1 83 ? -7.055 6.605 6.498 1.00 96.88 83 ILE A O 1
ATOM 657 N N . VAL A 1 84 ? -7.420 5.944 8.613 1.00 97.31 84 VAL A N 1
ATOM 658 C CA . VAL A 1 84 ? -7.415 7.296 9.178 1.00 97.31 84 VAL A CA 1
ATOM 659 C C . VAL A 1 84 ? -6.005 7.567 9.685 1.00 97.31 84 VAL A C 1
ATOM 661 O O . VAL A 1 84 ? -5.608 7.023 10.716 1.00 97.31 84 VAL A O 1
ATOM 664 N N . LEU A 1 85 ? -5.224 8.352 8.938 1.00 96.56 85 LEU A N 1
ATOM 665 C CA . LEU A 1 85 ? -3.775 8.495 9.154 1.00 96.56 85 LEU A CA 1
ATOM 666 C C . LEU A 1 85 ? -3.422 8.969 10.572 1.00 96.56 85 LEU A C 1
ATOM 668 O O . LEU A 1 85 ? -2.516 8.415 11.190 1.00 96.56 85 LEU A O 1
ATOM 672 N N . SER A 1 86 ? -4.177 9.925 11.116 1.00 96.50 86 SER A N 1
ATOM 673 C CA . SER A 1 86 ? -3.997 10.445 12.480 1.00 96.50 86 SER A CA 1
ATOM 674 C C . SER A 1 86 ? -4.243 9.394 13.566 1.00 96.50 86 SER A C 1
ATOM 676 O O . SER A 1 86 ? -3.581 9.401 14.601 1.00 96.50 86 SER A O 1
ATOM 678 N N . LYS A 1 87 ? -5.153 8.446 13.319 1.00 96.62 87 LYS A N 1
ATOM 679 C CA . LYS A 1 87 ? -5.473 7.347 14.240 1.00 96.62 87 LYS A CA 1
ATOM 680 C C . LYS A 1 87 ? -4.587 6.119 14.012 1.00 96.62 87 LYS A C 1
ATOM 682 O O . LYS A 1 87 ? -4.629 5.181 14.806 1.00 96.62 87 LYS A O 1
ATOM 687 N N . ASN A 1 88 ? -3.845 6.045 12.905 1.00 96.44 88 ASN A N 1
ATOM 688 C CA . ASN A 1 88 ? -3.098 4.858 12.470 1.00 96.44 88 ASN A CA 1
ATOM 689 C C . ASN A 1 88 ? -1.626 5.216 12.157 1.00 96.44 88 ASN A C 1
ATOM 691 O O . ASN A 1 88 ? -1.189 5.074 11.011 1.00 96.44 88 ASN A O 1
ATOM 695 N N . PRO A 1 89 ? -0.839 5.658 13.160 1.00 97.25 89 PRO A N 1
ATOM 696 C CA . PRO A 1 89 ? 0.506 6.197 12.942 1.00 97.25 89 P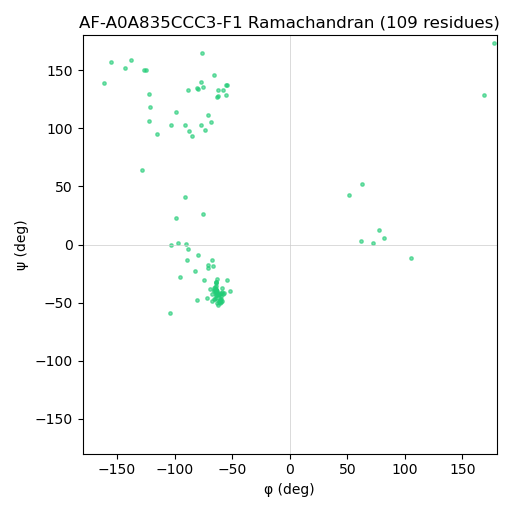RO A CA 1
ATOM 697 C C . PRO A 1 89 ? 1.500 5.172 12.376 1.00 97.25 89 PRO A C 1
ATOM 699 O O . PRO A 1 89 ? 2.374 5.539 11.593 1.00 97.25 89 PRO A O 1
ATOM 702 N N . SER A 1 90 ? 1.364 3.884 12.713 1.00 98.00 90 SER A N 1
ATOM 703 C CA . SER A 1 90 ? 2.222 2.828 12.158 1.00 98.00 90 SER A CA 1
ATOM 704 C C . SER A 1 90 ? 1.997 2.652 10.653 1.00 98.00 90 SER A C 1
ATOM 706 O O . SER A 1 90 ? 2.950 2.683 9.876 1.00 98.00 90 SER A O 1
ATOM 708 N N . THR A 1 91 ? 0.735 2.589 10.225 1.00 97.19 91 THR A N 1
ATOM 709 C CA . THR A 1 91 ? 0.355 2.517 8.810 1.00 97.19 91 THR A CA 1
ATOM 710 C C . THR A 1 91 ? 0.759 3.782 8.055 1.00 97.19 91 THR A C 1
ATOM 712 O O . THR A 1 91 ? 1.284 3.699 6.945 1.00 97.19 91 THR A O 1
ATOM 715 N N . ALA A 1 92 ? 0.591 4.957 8.670 1.00 97.06 92 ALA A N 1
ATOM 716 C CA . ALA A 1 92 ? 1.063 6.218 8.103 1.00 97.06 92 ALA A CA 1
ATOM 717 C C . ALA A 1 92 ? 2.585 6.200 7.872 1.00 97.06 92 ALA A C 1
ATOM 719 O O . ALA A 1 92 ? 3.050 6.624 6.815 1.00 97.06 92 ALA A O 1
ATOM 720 N N . ASN A 1 93 ? 3.359 5.637 8.806 1.00 97.56 93 ASN A N 1
ATOM 721 C CA . ASN A 1 93 ? 4.805 5.485 8.659 1.00 97.56 93 ASN A CA 1
ATOM 722 C C . ASN A 1 93 ? 5.186 4.517 7.523 1.00 97.56 93 ASN A C 1
ATOM 724 O O . ASN A 1 93 ? 6.141 4.771 6.793 1.00 97.56 93 ASN A O 1
ATOM 728 N N . VAL A 1 94 ? 4.432 3.431 7.321 1.00 96.44 94 VAL A N 1
ATOM 729 C CA . VAL A 1 94 ? 4.632 2.515 6.180 1.00 96.44 94 VAL A CA 1
ATOM 730 C C . VAL A 1 94 ? 4.453 3.253 4.846 1.00 96.44 94 VAL A C 1
ATOM 732 O O . VAL A 1 94 ? 5.329 3.183 3.982 1.00 96.44 94 VAL A O 1
ATOM 735 N N . ILE A 1 95 ? 3.373 4.029 4.705 1.00 94.88 95 ILE A N 1
ATOM 736 C CA . ILE A 1 95 ? 3.102 4.847 3.508 1.00 94.88 95 ILE A CA 1
ATOM 737 C C . ILE A 1 95 ? 4.191 5.913 3.310 1.00 94.88 95 ILE A C 1
ATOM 739 O O . ILE A 1 95 ? 4.685 6.108 2.195 1.00 94.88 95 ILE A O 1
ATOM 743 N N . HIS A 1 96 ? 4.600 6.583 4.390 1.00 95.50 96 HIS A N 1
ATOM 744 C CA . HIS A 1 96 ? 5.646 7.605 4.370 1.00 95.50 96 HIS A CA 1
ATOM 745 C C . HIS A 1 96 ? 6.986 7.038 3.884 1.00 95.50 96 HIS A C 1
ATOM 747 O O . HIS A 1 96 ? 7.586 7.566 2.945 1.00 95.50 96 HIS A O 1
ATOM 753 N N . ASN A 1 97 ? 7.424 5.917 4.458 1.00 95.00 97 ASN A N 1
ATOM 754 C CA . ASN A 1 97 ? 8.685 5.277 4.092 1.00 95.00 97 ASN A CA 1
ATOM 755 C C . ASN A 1 97 ? 8.684 4.792 2.642 1.00 95.00 97 ASN A C 1
ATOM 757 O O . ASN A 1 97 ? 9.687 4.952 1.944 1.00 95.00 97 ASN A O 1
ATOM 761 N N . GLN A 1 98 ? 7.565 4.241 2.162 1.00 92.31 98 GLN A N 1
ATOM 762 C CA . GLN A 1 98 ? 7.457 3.878 0.753 1.00 92.31 98 GLN A CA 1
ATOM 763 C C . GLN A 1 98 ? 7.541 5.106 -0.154 1.00 92.31 98 GLN A C 1
ATOM 765 O O . GLN A 1 98 ? 8.253 5.077 -1.157 1.00 92.31 98 GLN A O 1
ATOM 770 N N . SER A 1 99 ? 6.864 6.196 0.206 1.00 91.56 99 SER A N 1
ATOM 771 C CA . SER A 1 99 ? 6.910 7.452 -0.552 1.00 91.56 99 SER A CA 1
ATOM 772 C C . SER A 1 99 ? 8.341 7.984 -0.678 1.00 91.56 99 SER A C 1
ATOM 774 O O . SER A 1 99 ? 8.760 8.362 -1.772 1.00 91.56 99 SER A O 1
ATOM 776 N N . ILE A 1 100 ? 9.130 7.934 0.402 1.00 93.06 100 ILE A N 1
ATOM 777 C CA . ILE A 1 100 ? 10.555 8.305 0.381 1.00 93.06 100 ILE A CA 1
ATOM 778 C C . ILE A 1 100 ? 11.348 7.406 -0.573 1.00 93.06 100 ILE A C 1
ATOM 780 O O . ILE A 1 100 ? 12.101 7.911 -1.407 1.00 93.06 100 ILE A O 1
ATOM 784 N N . ARG A 1 101 ? 11.172 6.081 -0.480 1.00 90.12 101 ARG A N 1
ATOM 785 C CA . ARG A 1 101 ? 11.880 5.111 -1.336 1.00 90.12 101 ARG A CA 1
ATOM 786 C C . ARG A 1 101 ? 11.582 5.328 -2.815 1.00 90.12 101 ARG A C 1
ATOM 788 O O . ARG A 1 101 ? 12.505 5.317 -3.621 1.00 90.12 101 ARG A O 1
ATOM 795 N N . MET A 1 102 ? 10.318 5.554 -3.162 1.00 87.62 102 MET A N 1
ATOM 796 C CA . MET A 1 102 ? 9.904 5.803 -4.544 1.00 87.62 102 MET A CA 1
ATOM 797 C C . MET A 1 102 ? 10.394 7.162 -5.052 1.00 87.62 102 MET A C 1
ATOM 799 O O . MET A 1 102 ? 10.856 7.254 -6.186 1.00 87.62 102 MET A O 1
ATOM 803 N N . ASN A 1 103 ? 10.383 8.202 -4.212 1.00 87.94 103 ASN A N 1
ATOM 804 C CA . ASN A 1 103 ? 10.946 9.506 -4.569 1.00 87.94 103 ASN A CA 1
ATOM 805 C C . ASN A 1 103 ? 12.459 9.431 -4.834 1.00 87.94 103 ASN A C 1
ATOM 807 O O . ASN A 1 103 ? 12.952 10.176 -5.670 1.00 87.94 103 ASN A O 1
ATOM 811 N N . ALA A 1 104 ? 13.195 8.519 -4.192 1.00 88.25 104 ALA A N 1
ATOM 812 C CA . ALA A 1 104 ? 14.613 8.294 -4.487 1.00 88.25 104 ALA A CA 1
ATOM 813 C C . ALA A 1 104 ? 14.864 7.614 -5.850 1.00 88.25 104 ALA A C 1
ATOM 815 O O . ALA A 1 104 ? 15.963 7.723 -6.383 1.00 88.25 104 ALA A O 1
ATOM 816 N N . LEU A 1 105 ? 13.861 6.934 -6.419 1.00 84.69 105 LEU A N 1
ATOM 817 C CA . LEU A 1 105 ? 13.922 6.328 -7.757 1.00 84.69 105 LEU A CA 1
ATOM 818 C C . LEU A 1 105 ? 13.445 7.277 -8.867 1.00 84.69 105 LEU A C 1
ATOM 820 O O . LEU A 1 105 ? 13.403 6.887 -10.036 1.00 84.69 105 LEU A O 1
ATOM 824 N N . ARG A 1 106 ? 13.043 8.510 -8.528 1.00 77.75 106 ARG A N 1
ATOM 825 C CA . ARG A 1 106 ? 12.584 9.472 -9.531 1.00 77.75 106 ARG A CA 1
ATOM 826 C C . ARG A 1 106 ? 13.722 9.777 -10.503 1.00 77.75 106 ARG A C 1
ATOM 828 O O . ARG A 1 106 ? 14.810 10.180 -10.098 1.00 77.75 106 ARG A O 1
ATOM 835 N N . HIS A 1 107 ? 13.444 9.641 -11.790 1.00 66.88 107 HIS A N 1
ATOM 836 C CA . HIS A 1 107 ? 14.340 10.168 -12.806 1.00 66.88 107 HIS A CA 1
ATOM 837 C C . HIS A 1 107 ? 14.129 11.687 -12.889 1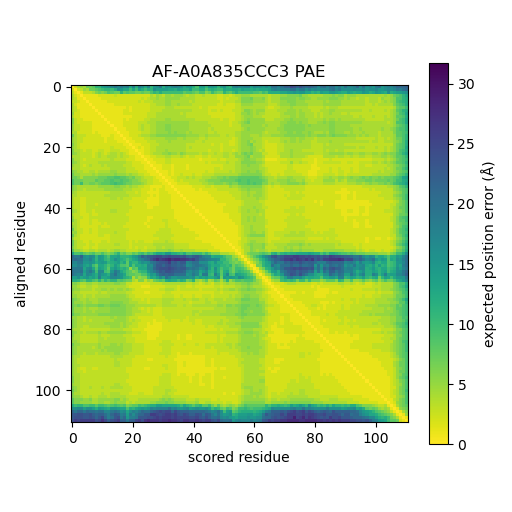.00 66.88 107 HIS A C 1
ATOM 839 O O . HIS A 1 107 ? 12.984 12.147 -12.779 1.00 66.88 107 HIS A O 1
ATOM 845 N N . PRO A 1 108 ? 15.193 12.492 -13.047 1.00 58.06 108 PRO A N 1
ATOM 846 C CA . PRO A 1 108 ? 15.039 13.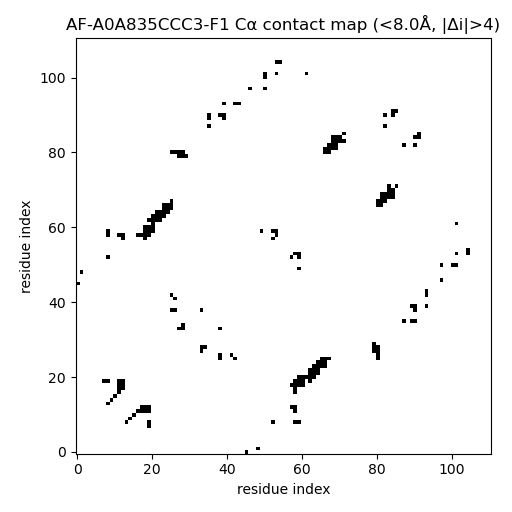897 -13.383 1.00 58.06 108 PRO A CA 1
ATOM 847 C C . PRO A 1 108 ? 14.205 13.998 -14.659 1.00 58.06 108 PRO A C 1
ATOM 849 O O . PRO A 1 108 ? 14.511 13.338 -15.652 1.00 58.06 108 PRO A O 1
ATOM 852 N N . ILE A 1 109 ? 13.150 14.809 -14.634 1.00 55.09 109 ILE A N 1
ATOM 853 C CA . ILE A 1 109 ? 12.489 15.203 -15.874 1.00 55.09 109 ILE A CA 1
ATOM 854 C C . ILE A 1 109 ? 13.504 16.095 -16.586 1.00 55.09 109 ILE A C 1
ATOM 856 O O . ILE A 1 109 ? 13.759 17.210 -16.135 1.00 55.09 109 ILE A O 1
ATOM 860 N N . VAL A 1 110 ? 14.147 15.573 -17.630 1.00 49.00 110 VAL A N 1
ATOM 861 C CA . VAL A 1 110 ? 14.952 16.395 -18.535 1.00 49.00 110 VAL A CA 1
ATOM 862 C C . VAL A 1 110 ? 13.947 17.185 -19.365 1.00 49.00 110 VAL A C 1
ATOM 864 O O . VAL A 1 110 ? 13.310 16.631 -20.258 1.00 49.00 110 VAL A O 1
ATOM 867 N N . THR A 1 111 ? 13.718 18.433 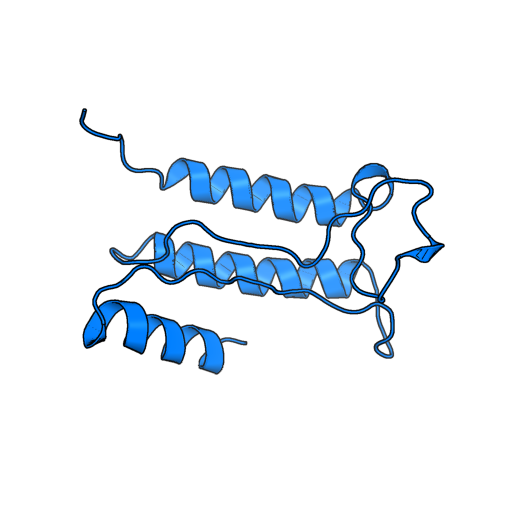-18.962 1.00 46.91 111 THR A N 1
ATOM 868 C CA . THR A 1 111 ? 12.924 19.424 -19.700 1.00 46.91 111 THR A CA 1
ATOM 869 C C . THR A 1 111 ? 13.780 20.126 -20.733 1.00 46.91 111 THR A C 1
ATOM 871 O O . THR A 1 111 ? 14.905 20.519 -20.343 1.00 46.91 111 THR A O 1
#

Foldseek 3Di:
DVVVVVVQLCCCVPPVQAADAPQEDFDFQPDPPDDLVVGLVVLLVVLVVLLVSLQPDGHNPPHDQYPPEDDPPVVVVCPRGYDPCVVRVSSVVSVVVSVVSVVVSDDPPPD

Solvent-accessible surface area (backbone atoms only — not comparable to full-atom values): 6609 Å² total; per-residue (Å²): 112,68,69,64,56,52,51,54,46,46,46,22,47,76,70,67,66,38,64,44,58,49,81,62,47,72,58,48,64,80,43,88,89,59,45,72,66,57,39,43,50,55,50,48,53,55,50,49,54,51,50,51,47,50,69,68,81,54,42,55,62,79,44,76,34,68,39,35,79,42,64,87,95,45,71,92,73,58,83,37,34,62,42,39,50,93,84,33,57,70,52,42,47,53,56,51,54,48,52,54,56,54,60,72,67,58,73,81,81,87,125

Organism: NCBI:txid362788